Protein AF-A0AAV5J583-F1 (afdb_monomer)

Organism: NCBI:txid152421

Solvent-accessible surface area (backbone atoms only — not comparable to full-atom values): 5085 Å² total; per-residue (Å²): 124,69,48,79,45,83,44,53,76,62,78,88,61,87,81,56,93,93,56,86,89,54,64,49,79,47,76,47,60,88,59,95,76,92,74,91,76,85,86,87,85,88,86,76,78,43,78,53,84,82,55,89,87,59,31,67,65,54,33,73,77,65,43,92,71,70,74,47,74,72,96

Sequence (71 aa):
MSTVELKLSRFNRVYRPSEPLEGKILVKSASSISHYGIRLTVNGSVNLQVRGGSAGVIESFYGVVRPITIV

InterPro domains:
  IPR014752 Arrestin-like, C-terminal domain superfamily [G3DSA:2.60.40.640] (2-69)

Radius of gyration: 20.92 Å; Cα contacts (8 Å, |Δi|>4): 57; chains: 1; bounding box: 40×25×56 Å

Secondary structure (DSSP, 8-state):
--EEEEEETTTTPPP-TT----EEEEEE-SS---------------B----TTTHHHHHHHHSS-PPPB--

Mean predicted aligned error: 10.37 Å

Structure (mmCIF, N/CA/C/O backbone):
data_AF-A0AAV5J583-F1
#
_entry.id   AF-A0AAV5J583-F1
#
loop_
_atom_site.group_PDB
_atom_site.id
_atom_site.type_symbol
_atom_site.label_atom_id
_atom_site.label_alt_id
_atom_site.label_comp_id
_atom_site.label_asym_id
_atom_site.label_entity_id
_atom_site.label_seq_id
_atom_site.pdbx_PDB_ins_code
_atom_site.Cartn_x
_atom_site.Cartn_y
_atom_site.Cartn_z
_atom_site.occupancy
_atom_site.B_iso_or_equiv
_atom_site.auth_seq_id
_atom_site.auth_comp_id
_atom_site.auth_asym_id
_atom_site.auth_atom_id
_atom_site.pdbx_PDB_model_num
ATOM 1 N N . MET A 1 1 ? -12.501 15.850 16.973 1.00 67.88 1 MET A N 1
ATOM 2 C CA . MET A 1 1 ? -11.977 15.759 15.594 1.00 67.88 1 MET A CA 1
ATOM 3 C C . MET A 1 1 ? -11.349 14.387 15.453 1.00 67.88 1 MET A C 1
ATOM 5 O O . MET A 1 1 ? -10.619 13.998 16.358 1.00 67.88 1 MET A O 1
ATOM 9 N N . SER A 1 2 ? -11.692 13.637 14.413 1.00 81.25 2 SER A N 1
ATOM 10 C CA . SER A 1 2 ? -11.240 12.250 14.266 1.00 81.25 2 SER A CA 1
ATOM 11 C C . SER A 1 2 ? -10.209 12.177 13.155 1.00 81.25 2 SER A C 1
ATOM 13 O O . SER A 1 2 ? -10.396 12.792 12.107 1.00 81.25 2 SER A O 1
ATOM 15 N N . THR A 1 3 ? -9.101 11.490 13.407 1.00 89.25 3 THR A N 1
ATOM 16 C CA . THR A 1 3 ? -7.962 11.420 12.492 1.00 89.25 3 THR A CA 1
ATOM 17 C C . THR A 1 3 ? -7.739 9.990 12.030 1.00 89.25 3 THR A C 1
ATOM 19 O O . THR A 1 3 ? -7.921 9.034 12.786 1.00 89.25 3 THR A O 1
ATOM 22 N N . VAL A 1 4 ? -7.350 9.852 10.765 1.00 90.38 4 V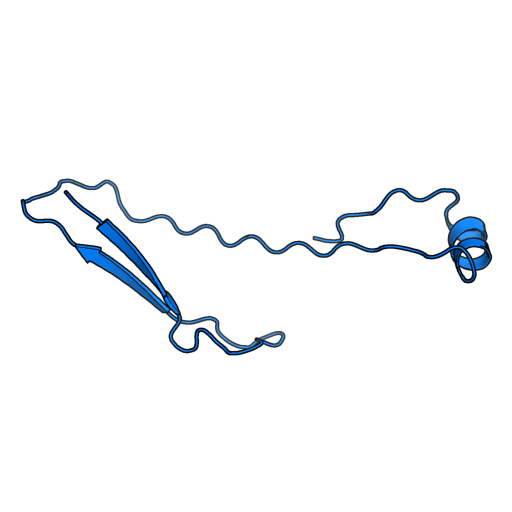AL A N 1
ATOM 23 C CA . VAL A 1 4 ? -6.967 8.580 10.154 1.00 90.38 4 VAL A CA 1
ATOM 24 C C . VAL A 1 4 ? -5.541 8.732 9.648 1.00 90.38 4 VAL A C 1
ATOM 26 O O . VAL A 1 4 ? -5.261 9.592 8.818 1.00 90.38 4 VAL A O 1
ATOM 29 N N . GLU A 1 5 ? -4.637 7.916 10.175 1.00 92.38 5 GLU A N 1
ATOM 30 C CA . GLU A 1 5 ? -3.210 7.940 9.859 1.00 92.38 5 GLU A CA 1
ATOM 31 C C . GLU A 1 5 ? -2.797 6.588 9.261 1.00 92.38 5 GLU A C 1
ATOM 33 O O . GLU A 1 5 ? -3.114 5.532 9.810 1.00 92.38 5 GLU A O 1
ATOM 38 N N . LEU A 1 6 ? -2.052 6.608 8.153 1.00 92.88 6 LEU A N 1
ATOM 39 C CA . LEU A 1 6 ? -1.418 5.418 7.582 1.00 92.88 6 LEU A CA 1
ATOM 40 C C . LEU A 1 6 ? 0.054 5.388 7.999 1.00 92.88 6 LEU A C 1
ATOM 42 O O . LEU A 1 6 ? 0.806 6.314 7.692 1.00 92.88 6 LEU A O 1
ATOM 46 N N . LYS A 1 7 ? 0.482 4.316 8.669 1.00 94.38 7 LYS A N 1
ATOM 47 C CA . LYS A 1 7 ? 1.869 4.147 9.114 1.00 94.38 7 LYS A CA 1
ATOM 48 C C . LYS A 1 7 ? 2.465 2.865 8.551 1.00 94.38 7 LYS A C 1
ATOM 50 O O . LYS A 1 7 ? 2.036 1.772 8.907 1.00 94.38 7 LYS A O 1
ATOM 55 N N . LEU A 1 8 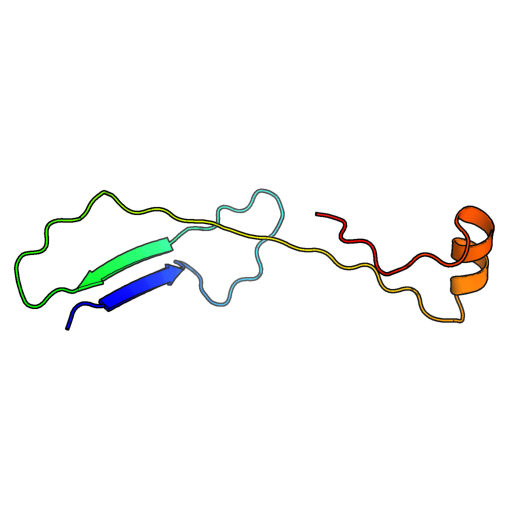? 3.486 3.000 7.711 1.00 93.50 8 LEU A N 1
ATOM 56 C CA . LEU A 1 8 ? 4.260 1.862 7.213 1.00 93.50 8 LEU A CA 1
ATOM 57 C C . LEU A 1 8 ? 5.172 1.305 8.312 1.00 93.50 8 LEU A C 1
ATOM 59 O O . LEU A 1 8 ? 5.737 2.066 9.101 1.00 93.50 8 LEU A O 1
ATOM 63 N N . SER A 1 9 ? 5.365 -0.015 8.331 1.00 94.50 9 SER A N 1
ATOM 64 C CA . SER A 1 9 ? 6.296 -0.688 9.248 1.00 94.50 9 SER A CA 1
ATOM 65 C C . SER A 1 9 ? 7.737 -0.223 9.023 1.00 94.50 9 SER A C 1
ATOM 67 O O . SER A 1 9 ? 8.496 -0.068 9.977 1.00 94.50 9 SER A O 1
ATOM 69 N N . ARG A 1 10 ? 8.113 0.038 7.763 1.00 94.38 10 ARG A N 1
ATOM 70 C CA . ARG A 1 10 ? 9.413 0.612 7.377 1.00 94.38 10 ARG A CA 1
ATOM 71 C C . ARG A 1 10 ? 9.182 1.765 6.400 1.00 94.38 10 ARG A C 1
ATOM 73 O O . ARG A 1 10 ? 9.116 1.557 5.191 1.00 94.38 10 ARG A O 1
ATOM 80 N N . PHE A 1 11 ? 9.000 2.972 6.932 1.00 91.88 11 PHE A N 1
ATOM 81 C CA . PHE A 1 11 ? 8.613 4.155 6.149 1.00 91.88 11 PHE A CA 1
ATOM 82 C C . PHE A 1 11 ? 9.713 4.671 5.208 1.00 91.88 11 PHE A C 1
ATOM 84 O O . PHE A 1 11 ? 9.413 5.318 4.215 1.00 91.88 11 PHE A O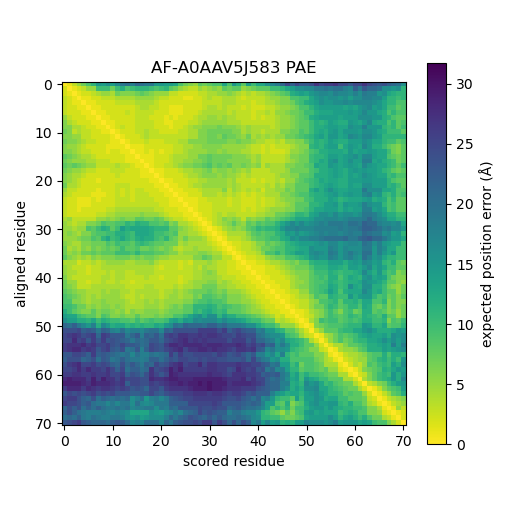 1
ATOM 91 N N . ASN A 1 12 ? 10.978 4.385 5.517 1.00 93.25 12 ASN A N 1
ATOM 92 C CA . ASN A 1 12 ? 12.151 4.857 4.779 1.00 93.25 12 ASN A CA 1
ATOM 93 C C . ASN A 1 12 ? 12.776 3.781 3.876 1.00 93.25 12 ASN A C 1
ATOM 95 O O . ASN A 1 12 ? 13.880 3.966 3.366 1.00 93.25 12 ASN A O 1
ATOM 99 N N . ARG A 1 13 ? 12.114 2.632 3.712 1.00 92.50 13 ARG A N 1
ATOM 100 C CA . ARG A 1 13 ? 12.633 1.524 2.910 1.00 92.50 13 ARG A CA 1
ATOM 101 C C . ARG A 1 13 ? 12.243 1.698 1.443 1.00 92.50 13 ARG A C 1
ATOM 103 O O . ARG A 1 13 ? 11.084 1.951 1.138 1.00 92.50 13 ARG A O 1
ATOM 110 N N . VAL A 1 14 ? 13.200 1.470 0.545 1.00 93.50 14 VAL A N 1
ATOM 111 C CA . VAL A 1 14 ? 12.919 1.194 -0.871 1.00 93.50 14 VAL A CA 1
ATOM 112 C C . VAL A 1 14 ? 12.570 -0.287 -0.995 1.00 93.50 14 VAL A C 1
ATOM 114 O O . VAL A 1 14 ? 13.387 -1.140 -0.645 1.00 93.50 14 VAL A O 1
ATOM 117 N N . TYR A 1 15 ? 11.354 -0.585 -1.447 1.00 92.31 15 TYR A N 1
ATOM 118 C CA . TYR A 1 15 ? 10.857 -1.952 -1.595 1.00 92.31 15 TYR A CA 1
ATOM 119 C C . TYR A 1 15 ? 11.211 -2.509 -2.972 1.00 92.31 15 TYR A C 1
ATOM 121 O O . TYR A 1 15 ? 11.225 -1.780 -3.966 1.00 92.31 15 TYR A O 1
ATOM 129 N N . ARG A 1 16 ? 11.502 -3.808 -3.026 1.00 93.00 16 ARG A N 1
ATOM 130 C CA . ARG A 1 16 ? 11.791 -4.542 -4.266 1.00 93.00 16 ARG A CA 1
ATOM 131 C C . ARG A 1 16 ? 10.611 -5.423 -4.682 1.00 93.00 16 ARG A C 1
ATOM 133 O O . ARG A 1 16 ? 9.737 -5.694 -3.857 1.00 93.00 16 ARG A O 1
ATOM 140 N N . PRO A 1 17 ? 10.578 -5.900 -5.941 1.00 90.88 17 PRO A N 1
ATOM 141 C CA . PRO A 1 17 ? 9.588 -6.883 -6.358 1.00 90.88 17 PRO A CA 1
ATOM 142 C C . PRO A 1 17 ? 9.532 -8.065 -5.385 1.00 90.88 17 PRO A C 1
ATOM 144 O O . PRO A 1 17 ? 10.568 -8.579 -4.967 1.00 90.88 17 PRO A O 1
ATOM 147 N N . SER A 1 18 ? 8.316 -8.492 -5.048 1.00 89.06 18 SER A N 1
ATOM 148 C CA . SER A 1 18 ? 8.028 -9.568 -4.083 1.00 89.06 18 SER A CA 1
ATOM 149 C C . SER A 1 18 ? 8.351 -9.261 -2.615 1.00 89.06 18 SER A C 1
ATOM 151 O O . SER A 1 18 ? 8.171 -10.133 -1.767 1.00 89.06 18 SER A O 1
ATOM 153 N N . GLU A 1 19 ? 8.783 -8.044 -2.271 1.00 92.75 19 GLU A N 1
ATOM 154 C CA . GLU A 1 19 ? 8.884 -7.642 -0.867 1.00 92.75 19 GLU A CA 1
ATOM 155 C C . GLU A 1 19 ? 7.517 -7.183 -0.332 1.00 92.75 19 GLU A C 1
ATOM 157 O O . GLU A 1 19 ? 6.858 -6.353 -0.965 1.00 92.75 19 GLU A O 1
ATOM 162 N N . PRO A 1 20 ? 7.083 -7.665 0.847 1.00 90.31 20 PRO A N 1
ATOM 163 C CA . PRO A 1 20 ? 5.812 -7.251 1.423 1.00 90.31 20 PRO A CA 1
ATOM 164 C C . PRO A 1 20 ? 5.880 -5.802 1.929 1.00 90.31 20 PRO A C 1
ATOM 166 O O . PRO A 1 20 ? 6.759 -5.435 2.717 1.00 90.31 20 PRO A O 1
ATOM 169 N N . LEU A 1 21 ? 4.918 -4.980 1.499 1.00 91.38 21 LEU A N 1
ATOM 170 C CA . LEU A 1 21 ? 4.670 -3.650 2.051 1.00 91.38 21 LEU A CA 1
ATOM 171 C C . LEU A 1 21 ? 3.692 -3.770 3.223 1.00 91.38 21 LEU A C 1
ATOM 173 O O . LEU A 1 21 ? 2.492 -3.954 3.036 1.00 91.38 21 LEU A O 1
ATOM 177 N N . GLU A 1 22 ? 4.212 -3.654 4.439 1.00 93.06 22 GLU A N 1
ATOM 178 C CA . GLU A 1 22 ? 3.432 -3.802 5.668 1.00 93.06 22 GLU A CA 1
ATOM 179 C C . GLU A 1 22 ? 3.235 -2.464 6.384 1.00 93.06 22 GLU A C 1
ATOM 181 O O . GLU A 1 22 ? 4.084 -1.566 6.331 1.00 93.06 22 GLU A O 1
ATOM 186 N N . GLY A 1 23 ? 2.126 -2.340 7.112 1.00 92.81 23 GLY A N 1
ATOM 187 C CA . GLY A 1 23 ? 1.807 -1.153 7.893 1.00 92.81 23 GLY A CA 1
ATOM 188 C C . GLY A 1 23 ? 0.542 -1.310 8.727 1.00 92.81 23 GLY A C 1
ATOM 189 O O . GLY A 1 23 ? -0.034 -2.392 8.831 1.00 92.81 23 GLY A O 1
ATOM 190 N N . LYS A 1 24 ? 0.117 -0.210 9.346 1.00 94.25 24 LYS A N 1
ATOM 191 C CA . LYS A 1 24 ? -1.092 -0.119 10.166 1.00 94.25 24 LYS A CA 1
ATOM 192 C C . LYS A 1 24 ? -1.865 1.146 9.813 1.00 94.25 24 LYS A C 1
ATOM 194 O O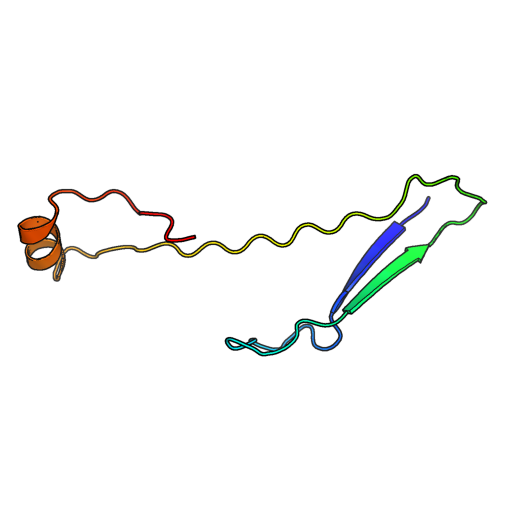 . LYS A 1 24 ? -1.270 2.184 9.523 1.00 94.25 24 LYS A O 1
ATOM 199 N N . ILE A 1 25 ? -3.186 1.053 9.892 1.00 93.06 25 ILE A N 1
ATOM 200 C CA . ILE A 1 25 ? -4.095 2.195 9.798 1.00 93.06 25 ILE A CA 1
ATOM 201 C C . ILE A 1 25 ? -4.522 2.533 11.224 1.00 93.06 25 ILE A C 1
ATOM 203 O O . ILE A 1 25 ? -5.085 1.689 11.919 1.00 93.06 25 ILE A O 1
ATOM 207 N N . LEU A 1 26 ? -4.202 3.740 11.683 1.00 91.88 26 LEU A N 1
ATOM 208 C CA . LEU A 1 26 ? -4.573 4.229 13.004 1.00 91.88 26 LEU A CA 1
ATOM 209 C C . LEU A 1 26 ? -5.765 5.169 12.859 1.00 91.88 26 LEU A C 1
ATOM 211 O O . LEU A 1 26 ? -5.661 6.211 12.217 1.00 91.88 26 LEU A O 1
ATOM 215 N N . VAL A 1 27 ? -6.880 4.810 13.488 1.00 91.19 27 VAL A N 1
ATOM 216 C CA . VAL A 1 27 ? -8.075 5.654 13.569 1.00 91.19 27 VAL A CA 1
ATOM 217 C C . VAL A 1 27 ? -8.190 6.162 14.999 1.00 91.19 27 VAL A C 1
ATOM 219 O O . VAL A 1 27 ? -8.344 5.370 15.928 1.00 91.19 27 VAL A O 1
ATOM 222 N N . LYS A 1 28 ? -8.096 7.479 15.189 1.00 89.75 28 LYS A N 1
ATOM 223 C CA . LYS A 1 28 ? -8.291 8.128 16.490 1.00 89.75 28 LYS A CA 1
ATOM 224 C C . LYS A 1 28 ? -9.591 8.912 16.445 1.00 89.75 28 LYS A C 1
ATOM 226 O O . LYS A 1 28 ? -9.790 9.740 15.559 1.00 89.75 28 LYS A O 1
ATOM 231 N N . SER A 1 29 ? -10.466 8.675 17.412 1.00 88.44 29 SER A N 1
ATOM 232 C CA . SER A 1 29 ? -11.710 9.421 17.558 1.00 88.44 29 SER A CA 1
ATOM 233 C C . SER A 1 29 ? -11.946 9.762 19.021 1.00 88.44 29 SER A C 1
ATOM 235 O O . SER A 1 29 ? -11.786 8.910 19.887 1.00 88.44 29 SER A O 1
ATOM 237 N N . ALA A 1 30 ? -12.334 11.009 19.286 1.00 85.69 30 ALA A N 1
ATOM 238 C CA . ALA A 1 30 ? -12.677 11.481 20.629 1.00 85.69 30 ALA A CA 1
ATOM 239 C C . ALA A 1 30 ? -14.088 11.046 21.079 1.00 85.69 30 ALA A C 1
ATOM 241 O O . ALA A 1 30 ? -14.458 11.246 22.230 1.00 85.69 30 ALA A O 1
ATOM 242 N N . SER A 1 31 ? -14.881 10.474 20.171 1.00 86.56 31 SER A N 1
ATOM 243 C CA . SER A 1 31 ? -16.241 9.989 20.411 1.00 86.56 31 SER A CA 1
ATOM 244 C C . SER A 1 31 ? -16.518 8.723 19.596 1.00 86.56 31 SER A C 1
ATOM 246 O O . SER A 1 31 ? -15.782 8.402 18.657 1.00 86.56 31 SER A O 1
ATOM 248 N N . SER A 1 32 ? -17.583 7.995 19.938 1.00 84.12 32 SER A N 1
ATOM 249 C CA . SER A 1 32 ? -18.029 6.834 19.163 1.00 84.12 32 SER A CA 1
ATOM 250 C C . SER A 1 32 ? -18.379 7.233 17.728 1.00 84.12 32 SER A C 1
ATOM 252 O O . SER A 1 32 ? -19.126 8.185 17.508 1.00 84.12 32 SER A O 1
ATOM 254 N N . ILE A 1 33 ? -17.848 6.491 16.753 1.00 84.94 33 ILE A N 1
ATOM 255 C CA . ILE A 1 33 ? -18.097 6.703 15.323 1.00 84.94 33 ILE A CA 1
ATOM 256 C C . ILE A 1 33 ? -18.596 5.407 14.697 1.00 84.94 33 ILE A C 1
ATOM 258 O O . ILE A 1 33 ? -17.961 4.361 14.820 1.00 84.94 33 ILE A O 1
ATOM 262 N N . SER A 1 34 ? -19.709 5.506 13.970 1.00 86.94 34 SER A N 1
ATOM 263 C CA . SER A 1 34 ? -20.142 4.465 13.037 1.00 86.94 34 SER A CA 1
ATOM 264 C C . SER A 1 34 ? -19.385 4.643 11.722 1.00 86.94 34 SER A C 1
ATOM 266 O O . SER A 1 34 ? -19.418 5.727 11.144 1.00 86.94 34 SER A O 1
ATOM 268 N N . HIS A 1 35 ? -18.687 3.608 11.253 1.00 84.88 35 HIS A N 1
ATOM 269 C CA . HIS A 1 35 ? -17.940 3.647 9.994 1.00 84.88 35 HIS A CA 1
ATOM 270 C C . HIS A 1 35 ? -18.283 2.432 9.129 1.00 84.88 35 HIS A C 1
ATOM 272 O O . HIS A 1 35 ? -18.488 1.333 9.639 1.00 84.88 35 HIS A O 1
ATOM 278 N N . TYR A 1 36 ? -18.335 2.634 7.812 1.00 86.06 36 TYR A N 1
ATOM 279 C CA . TYR A 1 36 ? -18.642 1.585 6.840 1.00 86.06 36 TYR A CA 1
ATOM 280 C C . TYR A 1 36 ? -17.347 1.020 6.242 1.00 86.06 36 TYR A C 1
ATOM 282 O O . TYR A 1 36 ? -17.030 1.215 5.070 1.00 86.06 36 TYR A O 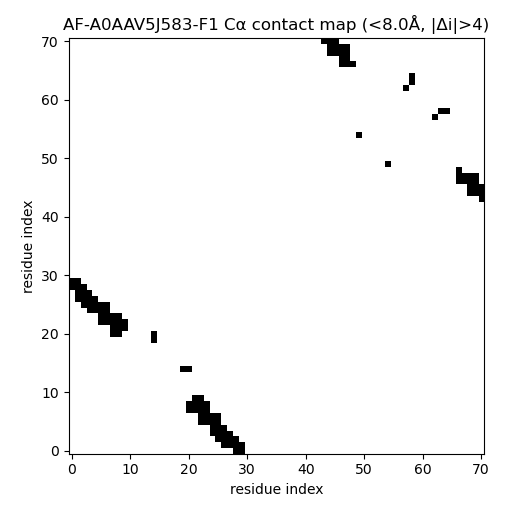1
ATOM 290 N N . GLY A 1 37 ? -16.564 0.360 7.098 1.00 86.62 37 GLY A N 1
ATOM 291 C CA . GLY A 1 37 ? -15.299 -0.275 6.729 1.00 86.62 37 GLY A CA 1
ATOM 292 C C . GLY A 1 37 ? -14.145 0.695 6.447 1.00 86.62 37 GLY A C 1
ATOM 293 O O . GLY A 1 37 ? -14.278 1.917 6.508 1.00 86.62 37 GLY A O 1
ATOM 294 N N . ILE A 1 38 ? -12.977 0.119 6.160 1.00 89.06 38 ILE A N 1
ATOM 295 C CA . ILE A 1 38 ? -11.753 0.840 5.797 1.00 89.06 38 ILE A CA 1
ATOM 296 C C . ILE A 1 38 ? -11.328 0.353 4.414 1.00 89.06 38 ILE A C 1
ATOM 298 O O . ILE A 1 38 ? -11.150 -0.846 4.207 1.00 89.06 38 ILE A O 1
ATOM 302 N N . ARG A 1 39 ? -11.154 1.278 3.467 1.00 90.62 39 ARG A N 1
ATOM 303 C CA . ARG A 1 39 ? -10.714 0.974 2.101 1.00 90.62 39 ARG A CA 1
ATOM 304 C C . ARG A 1 39 ? -9.337 1.576 1.853 1.00 90.62 39 ARG 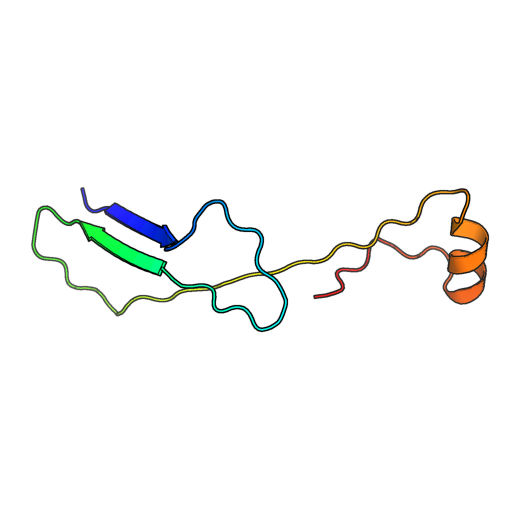A C 1
ATOM 306 O O . ARG A 1 39 ? -9.144 2.771 2.055 1.00 90.62 39 ARG A O 1
ATOM 313 N N . LEU A 1 40 ? -8.404 0.748 1.394 1.00 88.88 40 LEU A N 1
ATOM 314 C CA . LEU A 1 40 ? -7.061 1.160 0.999 1.00 88.88 40 LEU A CA 1
ATOM 315 C C . LEU A 1 40 ? -6.923 1.042 -0.522 1.00 88.88 40 LEU A C 1
ATOM 317 O O . LEU A 1 40 ? -7.288 0.017 -1.095 1.00 88.88 40 LEU A O 1
ATOM 321 N N . THR A 1 41 ? -6.369 2.073 -1.155 1.00 90.44 41 THR A N 1
ATOM 322 C CA . THR A 1 41 ? -6.007 2.062 -2.576 1.00 90.44 41 THR A CA 1
ATOM 323 C C . THR A 1 41 ? -4.519 2.356 -2.684 1.00 90.44 41 THR A C 1
ATOM 325 O O . THR A 1 41 ? -4.053 3.367 -2.161 1.00 90.44 41 THR A O 1
ATOM 328 N N . VAL A 1 42 ? -3.778 1.477 -3.355 1.00 87.44 42 VAL A N 1
ATOM 329 C CA . VAL A 1 42 ? -2.348 1.649 -3.627 1.00 87.44 42 VAL A CA 1
ATOM 330 C C . VAL A 1 42 ? -2.190 1.861 -5.125 1.00 87.44 42 VAL A C 1
ATOM 332 O O . VAL A 1 42 ? -2.577 0.998 -5.905 1.00 87.44 42 VAL A O 1
ATOM 335 N N . ASN A 1 43 ? -1.638 3.008 -5.517 1.00 88.44 43 ASN A N 1
ATOM 336 C CA . ASN A 1 43 ? -1.385 3.343 -6.914 1.00 88.44 43 ASN A CA 1
ATOM 337 C C . ASN A 1 43 ? 0.126 3.372 -7.154 1.00 88.44 43 ASN A C 1
ATOM 339 O O . ASN A 1 43 ? 0.850 4.075 -6.449 1.00 88.44 43 ASN A O 1
ATOM 343 N N . GLY A 1 44 ? 0.584 2.614 -8.145 1.00 84.44 44 GLY A N 1
ATOM 344 C CA . GLY A 1 44 ? 1.918 2.728 -8.723 1.00 84.44 44 GLY A CA 1
ATOM 345 C C . GLY A 1 44 ? 1.816 3.385 -10.095 1.00 84.44 44 GLY A C 1
ATOM 346 O O . GLY A 1 44 ? 0.808 3.235 -10.780 1.00 84.44 44 GLY A O 1
ATOM 347 N N . SER A 1 45 ? 2.832 4.151 -10.480 1.00 84.38 45 SER A N 1
ATOM 348 C CA . SER A 1 45 ? 2.936 4.664 -11.843 1.00 84.38 45 SER A CA 1
ATOM 349 C C . SER A 1 45 ? 4.393 4.719 -12.259 1.00 84.38 45 SER A C 1
ATOM 351 O O . SER A 1 45 ? 5.215 5.311 -11.555 1.00 84.38 45 SER A O 1
ATOM 353 N N . VAL A 1 46 ? 4.695 4.166 -13.426 1.00 83.19 46 VAL A N 1
ATOM 354 C CA . VAL A 1 46 ? 6.008 4.272 -14.062 1.00 83.19 46 VAL A CA 1
ATOM 355 C C . VAL A 1 46 ? 5.877 5.144 -15.307 1.00 83.19 46 VAL A C 1
ATOM 357 O O . VAL A 1 46 ? 4.995 4.918 -16.135 1.00 83.19 46 VAL A O 1
ATOM 360 N N . ASN A 1 47 ? 6.743 6.151 -15.432 1.00 79.38 47 ASN A N 1
ATOM 361 C CA . ASN A 1 47 ? 6.778 7.052 -16.581 1.00 79.38 47 ASN A CA 1
ATOM 362 C C . ASN A 1 47 ? 8.087 6.865 -17.353 1.00 79.38 47 ASN A C 1
ATOM 364 O O . ASN A 1 47 ? 9.168 6.944 -16.768 1.00 79.38 47 ASN A O 1
ATOM 368 N N . LEU A 1 48 ? 7.981 6.640 -18.662 1.00 78.12 48 LEU A N 1
ATOM 369 C CA . LEU A 1 48 ? 9.130 6.585 -19.559 1.00 78.12 48 LEU A CA 1
ATOM 370 C C . LEU A 1 48 ? 9.321 7.934 -20.256 1.00 78.12 48 LEU A C 1
ATOM 372 O O . LEU A 1 48 ? 8.435 8.396 -20.976 1.00 78.12 48 LEU A O 1
ATOM 376 N N . GLN A 1 49 ? 10.502 8.529 -20.080 1.00 71.88 49 GLN A N 1
ATOM 377 C CA . GLN A 1 49 ? 10.928 9.728 -20.804 1.00 71.88 49 GLN A CA 1
ATOM 378 C C . GLN A 1 49 ? 12.150 9.419 -21.667 1.00 71.88 49 GLN A C 1
ATOM 380 O O . GLN A 1 49 ? 13.137 8.868 -21.182 1.00 71.88 49 GLN A O 1
ATOM 385 N N . VAL A 1 50 ? 12.100 9.816 -22.939 1.00 67.88 50 VAL A N 1
ATOM 386 C CA . VAL A 1 50 ? 13.191 9.640 -23.907 1.00 67.88 50 VAL A CA 1
ATOM 387 C C . VAL A 1 50 ? 13.852 10.998 -24.167 1.00 67.88 50 VAL A C 1
ATOM 389 O O . VAL A 1 50 ? 13.161 11.988 -24.393 1.00 67.88 50 VAL A O 1
ATOM 392 N N . ARG A 1 51 ? 15.191 11.073 -24.117 1.00 65.44 51 ARG A N 1
ATOM 393 C CA . ARG A 1 51 ? 15.964 12.295 -24.432 1.00 65.44 51 ARG A CA 1
ATOM 394 C C . ARG A 1 51 ? 16.553 12.246 -25.848 1.00 65.44 51 ARG A C 1
ATOM 396 O O . ARG A 1 51 ? 16.944 11.183 -26.328 1.00 65.44 51 ARG A O 1
ATOM 403 N N . GLY A 1 52 ? 16.689 13.424 -26.466 1.00 58.53 52 GLY A N 1
ATOM 404 C CA . GLY A 1 52 ? 17.017 13.677 -27.883 1.00 58.53 52 GLY A CA 1
ATOM 405 C C . GLY A 1 52 ? 18.339 13.142 -28.463 1.00 58.53 52 GLY A C 1
ATOM 406 O O . GLY A 1 52 ? 18.650 13.465 -29.599 1.00 58.53 52 GLY A O 1
ATOM 407 N N . GLY A 1 53 ? 19.116 12.337 -27.732 1.00 61.72 53 GLY A N 1
ATOM 408 C CA . GLY A 1 53 ? 20.298 11.630 -28.261 1.00 61.72 53 GLY A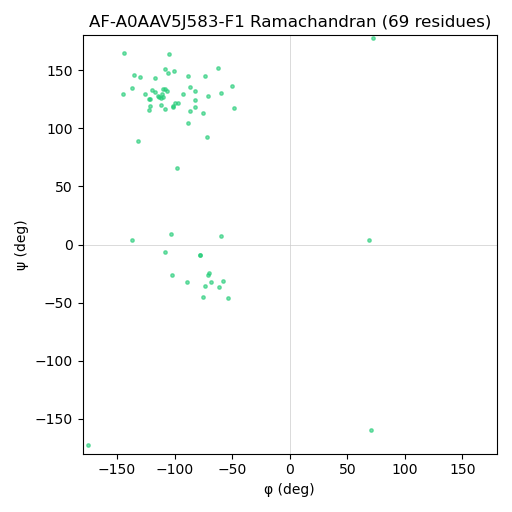 CA 1
ATOM 409 C C . GLY A 1 53 ? 20.050 10.144 -28.555 1.00 61.72 53 GLY A C 1
ATOM 410 O O . GLY A 1 53 ? 20.690 9.565 -29.423 1.00 61.72 53 GLY A O 1
ATOM 411 N N . SER A 1 54 ? 19.085 9.536 -27.859 1.00 56.03 54 SER A N 1
ATOM 412 C CA . SER A 1 54 ? 18.606 8.157 -28.071 1.00 56.03 54 SER A CA 1
ATOM 413 C C . SER A 1 54 ? 17.204 8.132 -28.688 1.00 56.03 54 SER A C 1
ATOM 415 O O . SER A 1 54 ? 16.699 7.067 -29.042 1.00 56.03 54 SER A O 1
ATOM 417 N N . ALA A 1 55 ? 16.591 9.316 -28.815 1.00 57.09 55 ALA A N 1
ATOM 418 C CA . ALA A 1 55 ? 15.303 9.528 -29.450 1.00 57.09 55 ALA 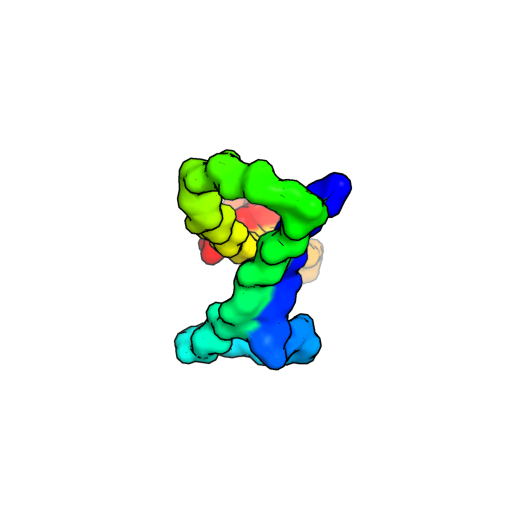A CA 1
ATOM 419 C C . ALA A 1 55 ? 15.288 8.943 -30.861 1.00 57.09 55 ALA A C 1
ATOM 421 O O . ALA A 1 55 ? 14.418 8.139 -31.120 1.00 57.09 55 ALA A O 1
ATOM 422 N N . GLY A 1 56 ? 16.309 9.164 -31.699 1.00 57.81 56 GLY A N 1
ATOM 423 C CA . GLY A 1 56 ? 16.323 8.646 -33.075 1.00 57.81 56 GLY A CA 1
ATOM 424 C C . GLY A 1 56 ? 16.197 7.118 -33.207 1.00 57.81 56 GLY A C 1
ATOM 425 O O . GLY A 1 56 ? 15.591 6.632 -34.159 1.00 57.81 56 GLY A O 1
ATOM 426 N N . VAL A 1 57 ? 16.704 6.338 -32.243 1.00 62.91 57 VAL A N 1
ATOM 427 C CA . VAL A 1 57 ? 16.527 4.872 -32.239 1.00 62.91 57 VAL A CA 1
ATOM 428 C C . VAL A 1 57 ? 15.103 4.506 -31.814 1.00 62.91 57 VAL A C 1
ATOM 430 O O . VAL A 1 57 ? 14.458 3.705 -32.470 1.00 62.91 57 VAL A O 1
ATOM 433 N N . ILE A 1 58 ? 14.558 5.117 -30.762 1.00 61.28 58 ILE A N 1
ATOM 434 C CA . ILE A 1 58 ? 13.190 4.808 -30.304 1.00 61.28 58 ILE A CA 1
ATOM 435 C C . ILE A 1 58 ? 12.124 5.393 -31.256 1.00 61.28 58 ILE A C 1
ATOM 437 O O . ILE A 1 58 ? 11.118 4.743 -31.526 1.00 61.28 58 ILE A O 1
ATOM 441 N N . GLU A 1 59 ? 12.369 6.567 -31.832 1.00 60.44 59 GLU A N 1
ATOM 442 C CA . GLU A 1 59 ? 11.549 7.244 -32.843 1.00 60.44 59 GLU A CA 1
ATOM 443 C C . GLU A 1 59 ? 11.568 6.508 -34.185 1.00 60.44 59 GLU A C 1
ATOM 445 O O . GLU A 1 59 ? 10.550 6.496 -34.872 1.00 60.44 59 GLU A O 1
ATOM 450 N N . SER A 1 60 ? 12.671 5.844 -34.557 1.00 59.00 60 SER A N 1
ATOM 451 C CA . SER A 1 60 ? 12.692 5.000 -35.763 1.00 59.00 60 SER A CA 1
ATOM 452 C C . SER A 1 60 ? 11.883 3.710 -35.608 1.00 59.00 60 SER A C 1
ATOM 454 O O . SER A 1 60 ? 11.369 3.210 -36.605 1.00 59.00 60 SER A O 1
ATOM 456 N N . PHE A 1 61 ? 11.704 3.202 -34.382 1.00 57.78 61 PHE A N 1
ATOM 457 C CA . PHE A 1 61 ? 10.836 2.048 -34.118 1.00 57.78 61 PHE A CA 1
ATOM 458 C C . PHE A 1 61 ? 9.369 2.428 -33.834 1.00 57.78 61 PHE A C 1
ATOM 460 O O . PHE A 1 61 ? 8.482 1.651 -34.181 1.00 57.78 61 PHE A O 1
ATOM 467 N N . TYR A 1 62 ? 9.091 3.591 -33.222 1.00 55.06 62 TYR A N 1
ATOM 468 C CA . TYR A 1 62 ? 7.748 3.945 -32.718 1.00 55.06 62 TYR A CA 1
ATOM 469 C C . TYR A 1 62 ? 7.265 5.392 -33.002 1.00 55.06 62 TYR A C 1
ATOM 471 O O . TYR A 1 62 ? 6.167 5.755 -32.579 1.00 55.06 62 TYR A O 1
ATOM 479 N N . GLY A 1 63 ? 8.014 6.227 -33.731 1.00 61.56 63 GLY A N 1
ATOM 480 C CA . GLY A 1 63 ? 7.670 7.638 -33.999 1.00 61.56 63 GLY A CA 1
ATOM 481 C C . GLY A 1 63 ? 7.789 8.565 -32.774 1.00 61.56 63 GLY A C 1
ATOM 482 O O . GLY A 1 63 ? 8.478 8.246 -31.807 1.00 61.56 63 GLY A O 1
ATOM 483 N N . VAL A 1 64 ? 7.114 9.729 -32.789 1.00 53.25 64 VAL A N 1
ATOM 484 C CA . VAL A 1 64 ? 7.044 10.653 -31.631 1.00 53.25 64 VAL A CA 1
ATOM 485 C C . VAL A 1 64 ? 6.149 10.045 -30.550 1.00 53.25 64 VAL A C 1
ATOM 487 O O . VAL A 1 64 ? 4.928 10.223 -30.544 1.00 53.25 64 VAL A O 1
ATOM 490 N N . VAL A 1 65 ? 6.753 9.312 -29.621 1.00 55.59 65 VAL A N 1
ATOM 491 C CA . VAL A 1 65 ? 6.031 8.668 -28.522 1.00 55.59 65 VAL A CA 1
ATOM 492 C C . VAL A 1 65 ? 5.881 9.650 -27.358 1.00 55.59 65 VAL A C 1
ATOM 494 O O . VAL A 1 65 ? 6.862 10.064 -26.741 1.00 55.59 65 VAL A O 1
ATOM 497 N N . ARG A 1 66 ? 4.638 10.037 -27.039 1.00 57.16 66 ARG A N 1
ATOM 498 C CA . ARG A 1 66 ? 4.333 10.785 -25.804 1.00 57.16 66 ARG A CA 1
ATOM 499 C C . ARG A 1 66 ? 4.695 9.925 -24.587 1.00 57.16 66 ARG A C 1
ATOM 501 O O . ARG A 1 66 ? 4.598 8.707 -24.701 1.00 57.16 66 ARG A O 1
ATOM 508 N N . PRO A 1 67 ? 5.043 10.511 -23.425 1.00 56.69 67 PRO A N 1
ATOM 509 C CA . PRO A 1 67 ? 5.338 9.737 -22.221 1.00 56.69 67 PRO A CA 1
ATOM 510 C C . PRO A 1 67 ? 4.242 8.698 -21.956 1.00 56.69 67 PRO A C 1
ATOM 512 O O . PRO A 1 67 ? 3.079 9.057 -21.767 1.00 56.69 67 PRO A O 1
ATOM 515 N N . ILE A 1 68 ? 4.610 7.417 -21.994 1.00 64.62 68 ILE A N 1
ATOM 516 C CA . ILE A 1 68 ? 3.679 6.308 -21.778 1.00 64.62 68 ILE A CA 1
ATOM 517 C C . ILE A 1 68 ? 3.714 5.953 -20.293 1.00 64.62 68 ILE A C 1
ATOM 519 O O . ILE A 1 68 ? 4.787 5.754 -19.716 1.00 64.62 68 ILE A O 1
ATOM 523 N N . THR A 1 69 ? 2.536 5.867 -19.680 1.00 54.94 69 THR A N 1
ATOM 524 C CA . THR A 1 69 ? 2.376 5.256 -18.360 1.00 54.94 69 THR A CA 1
ATOM 525 C C . THR A 1 69 ? 2.468 3.744 -18.532 1.00 54.94 69 THR A C 1
ATOM 527 O O . THR A 1 69 ? 1.604 3.151 -19.171 1.00 54.94 69 THR A O 1
ATOM 530 N N . ILE A 1 70 ? 3.520 3.128 -17.992 1.00 61.56 70 ILE A N 1
ATOM 531 C CA . ILE A 1 70 ? 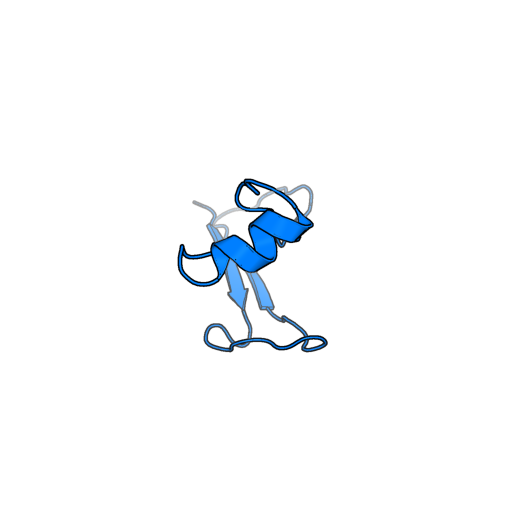3.800 1.687 -18.166 1.00 61.56 70 ILE A CA 1
ATOM 532 C C . ILE A 1 70 ? 2.920 0.807 -17.254 1.00 61.56 70 ILE A C 1
ATOM 534 O O . ILE A 1 70 ? 2.808 -0.392 -17.488 1.00 61.56 70 ILE A O 1
ATOM 538 N N . VAL A 1 71 ? 2.191 1.450 -16.332 1.00 52.84 71 VAL A N 1
ATOM 539 C CA . VAL A 1 71 ? 1.415 0.869 -15.224 1.00 52.84 71 VAL A CA 1
ATOM 540 C C . VAL A 1 71 ? 2.320 0.206 -14.190 1.00 52.84 71 VAL A C 1
ATOM 542 O O . VAL A 1 71 ? 2.982 -0.804 -14.498 1.00 52.84 71 VAL A O 1
#

Foldseek 3Di:
DKDKDWAWPCPPDDDDPPGDTDTDIDIDDPDDDDDDDDDDDDDDWDWDDDDPVCCVVVCVVPNPDDTDTPD

pLDDT: mean 79.4, std 14.55, range [52.84, 94.5]